Protein AF-A0A416DCF5-F1 (afdb_monomer_lite)

Secondary structure (DSSP, 8-state):
-HHHHHHHTT--SB-HHHHHHHHHHTTTT--BSSGGGGGTSSEEEEEE-TTS-EEEEEE-HHHHHHHHHTSTT-TT--HHHHHHHHHHTT-B---BTTBSEE---B-TTSPBPPPEEEEEHHHHHHT--B--TTGGGG--

Structure (mmCIF, N/CA/C/O backbone):
data_AF-A0A416DCF5-F1
#
_entry.id   AF-A0A416DCF5-F1
#
loop_
_atom_site.group_PDB
_atom_site.id
_atom_site.type_symbol
_atom_site.label_atom_id
_atom_site.label_alt_id
_atom_site.label_comp_id
_atom_site.label_asym_id
_atom_site.label_entity_id
_atom_site.label_seq_id
_atom_site.pdbx_PDB_ins_code
_atom_site.Cartn_x
_atom_site.Cartn_y
_atom_site.Cartn_z
_atom_site.occupancy
_atom_site.B_iso_or_equiv
_atom_site.auth_seq_id
_atom_site.auth_comp_id
_atom_site.auth_asym_id
_atom_site.auth_atom_id
_atom_site.pdbx_PDB_model_num
ATOM 1 N N . MET A 1 1 ? -23.742 22.093 14.072 1.00 50.56 1 MET A N 1
ATOM 2 C CA . MET A 1 1 ? -23.388 21.289 12.878 1.00 50.56 1 MET A CA 1
ATOM 3 C C . MET A 1 1 ? -21.878 21.094 12.720 1.00 50.56 1 MET A C 1
ATOM 5 O O . MET A 1 1 ? -21.491 20.009 12.317 1.00 50.56 1 MET A O 1
ATOM 9 N N . GLU A 1 2 ? -21.019 22.060 13.076 1.00 53.88 2 GLU A N 1
ATOM 10 C CA . GLU A 1 2 ? -19.552 21.900 12.958 1.00 53.88 2 GLU A CA 1
ATOM 11 C C . GLU A 1 2 ? -18.932 20.839 13.887 1.00 53.88 2 GLU A C 1
ATOM 13 O O . GLU A 1 2 ? -17.986 20.168 13.482 1.00 53.88 2 GLU A O 1
ATOM 18 N N . GLU A 1 3 ? -19.454 20.638 15.102 1.00 50.75 3 GLU A N 1
ATOM 19 C CA . GLU A 1 3 ? -18.932 19.608 16.022 1.00 50.75 3 GLU A CA 1
ATOM 20 C C . GLU A 1 3 ? -19.202 18.182 15.535 1.00 50.75 3 GLU A C 1
ATOM 22 O O . GLU A 1 3 ? -18.295 17.358 15.557 1.00 50.75 3 GLU A O 1
ATOM 27 N N . PHE A 1 4 ? -20.395 17.901 15.003 1.00 52.66 4 PHE A N 1
ATOM 28 C CA . PHE A 1 4 ? -20.716 16.587 14.433 1.00 52.66 4 PHE A CA 1
ATOM 29 C C . PHE A 1 4 ? -19.850 16.254 13.211 1.00 52.66 4 PHE A C 1
ATOM 31 O O . PHE A 1 4 ? -19.386 15.125 13.089 1.00 52.66 4 PHE A O 1
ATOM 38 N N . ALA A 1 5 ? -19.567 17.231 12.343 1.00 54.88 5 ALA A N 1
ATOM 39 C CA . ALA A 1 5 ? -18.675 17.037 11.197 1.00 54.88 5 ALA A CA 1
ATOM 40 C C . ALA A 1 5 ? -17.208 16.822 11.621 1.00 54.88 5 ALA A C 1
ATOM 42 O O . ALA A 1 5 ? -16.511 15.997 11.033 1.00 54.88 5 ALA A O 1
ATOM 43 N N . LYS A 1 6 ? -16.743 17.519 12.671 1.00 55.16 6 LYS A N 1
ATOM 44 C CA . LYS A 1 6 ? -15.413 17.292 13.268 1.00 55.16 6 LYS A CA 1
ATOM 45 C C . LYS A 1 6 ? -15.292 15.927 13.940 1.00 55.16 6 LYS A C 1
ATOM 47 O O . LYS A 1 6 ? -14.230 15.325 13.880 1.00 55.16 6 LYS A O 1
ATOM 52 N N . ILE A 1 7 ? -16.360 15.456 14.576 1.00 56.47 7 ILE A N 1
ATOM 53 C CA . ILE A 1 7 ? -16.417 14.132 15.197 1.00 56.47 7 ILE A CA 1
ATOM 54 C C . ILE A 1 7 ? -16.432 13.051 14.101 1.00 56.47 7 ILE A C 1
ATOM 56 O O . ILE A 1 7 ? -15.648 12.110 14.170 1.00 56.47 7 ILE A O 1
ATOM 60 N N . GLN A 1 8 ? -17.204 13.237 13.021 1.00 53.38 8 GLN A N 1
ATOM 61 C CA . GLN A 1 8 ? -17.220 12.324 11.869 1.00 53.38 8 GLN A CA 1
ATOM 62 C C . GLN A 1 8 ? -15.875 12.210 11.134 1.00 53.38 8 GLN A C 1
ATOM 64 O O . GLN A 1 8 ? -15.494 11.107 10.753 1.00 53.38 8 GLN A O 1
ATOM 69 N N . SER A 1 9 ? -15.114 13.301 10.984 1.00 57.25 9 SER A N 1
ATOM 70 C CA . SER A 1 9 ? -13.817 13.271 10.280 1.00 57.25 9 SER A CA 1
ATOM 71 C C . SER A 1 9 ? -12.684 12.564 11.043 1.00 57.25 9 SER A C 1
ATOM 73 O O . SER A 1 9 ? -11.597 12.349 10.491 1.00 57.25 9 SER A O 1
ATOM 75 N N . GLN A 1 10 ? -12.922 12.190 12.304 1.00 62.47 10 GLN A N 1
ATOM 76 C CA . GLN A 1 10 ? -11.987 11.414 13.121 1.00 62.47 10 GLN A CA 1
ATOM 77 C C . GLN A 1 10 ? -12.252 9.908 13.070 1.00 62.47 10 GLN A C 1
ATOM 79 O O . GLN A 1 10 ? -11.362 9.128 13.422 1.00 62.47 10 GLN A O 1
ATOM 84 N N . PHE A 1 11 ? -13.438 9.484 12.628 1.00 73.19 11 PHE A N 1
ATOM 85 C CA . PHE A 1 11 ? -13.752 8.067 12.561 1.00 73.19 11 PHE A CA 1
ATOM 86 C C . PHE A 1 11 ? -13.120 7.417 11.342 1.00 73.19 11 PHE A C 1
ATOM 88 O O . PHE A 1 11 ? -13.205 7.899 10.215 1.00 73.19 11 PHE A O 1
ATOM 95 N N . LYS A 1 12 ? -12.486 6.282 11.603 1.00 82.38 12 LYS A N 1
ATOM 96 C CA . LYS A 1 12 ? -11.872 5.443 10.587 1.00 82.38 12 LYS A CA 1
ATOM 97 C C . LYS A 1 12 ? -12.948 4.530 10.026 1.00 82.38 12 LYS A C 1
ATOM 99 O O . LYS A 1 12 ? -13.610 3.846 10.796 1.00 82.38 12 LYS A O 1
ATOM 104 N N . GLU A 1 13 ? -13.082 4.487 8.709 1.00 83.94 13 GLU A N 1
ATOM 105 C CA . GLU A 1 13 ? -14.027 3.584 8.030 1.00 83.94 13 GLU A CA 1
ATOM 106 C C . GLU A 1 13 ? -13.572 2.118 8.069 1.00 83.94 13 GLU A C 1
ATOM 108 O O . GLU A 1 13 ? -14.359 1.196 7.887 1.00 83.94 13 GLU A O 1
ATOM 113 N N . GLY A 1 14 ? -12.290 1.893 8.329 1.00 90.06 14 GLY A N 1
ATOM 114 C CA . GLY A 1 14 ? -11.678 0.581 8.433 1.00 90.06 14 GLY A CA 1
ATOM 115 C C . GLY A 1 14 ? -10.187 0.718 8.677 1.00 90.06 14 GLY A C 1
ATOM 116 O O . GLY A 1 14 ? -9.663 1.832 8.751 1.00 90.06 14 GLY A O 1
ATOM 117 N N . ASN A 1 15 ? -9.501 -0.411 8.806 1.00 93.62 15 ASN A N 1
ATOM 118 C CA . ASN A 1 15 ? -8.056 -0.437 8.970 1.00 93.62 15 ASN A CA 1
ATOM 119 C C . ASN A 1 15 ? -7.314 -0.064 7.661 1.00 93.62 15 ASN A C 1
ATOM 121 O O . ASN A 1 15 ? -7.907 0.071 6.591 1.00 93.62 15 ASN A O 1
ATOM 125 N N . ILE A 1 16 ? -5.987 0.120 7.726 1.00 94.38 16 ILE A N 1
ATOM 126 C CA . ILE A 1 16 ? -5.187 0.497 6.538 1.00 94.38 16 ILE A CA 1
ATOM 127 C C . ILE A 1 16 ? -5.306 -0.567 5.437 1.00 94.38 16 ILE A C 1
ATOM 129 O O . ILE A 1 16 ? -5.281 -0.219 4.258 1.00 94.38 16 ILE A O 1
ATOM 133 N N . ALA A 1 17 ? -5.439 -1.846 5.801 1.00 95.56 17 ALA A N 1
ATOM 134 C CA . ALA A 1 17 ? -5.572 -2.918 4.826 1.00 95.56 17 ALA A CA 1
ATOM 135 C C . ALA A 1 17 ? -6.881 -2.811 4.029 1.00 95.56 17 ALA A C 1
ATOM 137 O O . ALA A 1 17 ? -6.841 -2.886 2.800 1.00 95.56 17 ALA A O 1
ATOM 138 N N . PHE A 1 18 ? -7.997 -2.528 4.705 1.00 94.94 18 PHE A N 1
ATOM 139 C CA . PHE A 1 18 ? -9.290 -2.251 4.079 1.00 94.94 18 PHE A CA 1
ATOM 140 C C . PHE A 1 18 ? -9.206 -1.064 3.112 1.00 94.94 18 PHE A C 1
ATOM 142 O O . PHE A 1 18 ? -9.506 -1.209 1.929 1.00 94.94 18 PHE A O 1
ATOM 149 N N . LEU A 1 19 ? -8.686 0.076 3.579 1.00 95.00 19 LEU A N 1
ATOM 150 C CA . LEU A 1 19 ? -8.556 1.289 2.762 1.00 95.00 19 LEU A CA 1
ATOM 151 C C . LEU A 1 19 ? -7.708 1.066 1.501 1.00 95.00 19 LEU A C 1
ATOM 153 O O . LEU A 1 19 ? -8.015 1.595 0.435 1.00 95.00 19 LEU A O 1
ATOM 157 N N . LEU A 1 20 ? -6.627 0.288 1.607 1.00 95.38 20 LEU A N 1
ATOM 158 C CA . LEU A 1 20 ? -5.779 -0.024 0.458 1.00 95.38 20 LEU A CA 1
ATOM 159 C C . LEU A 1 20 ? -6.424 -1.018 -0.508 1.00 95.38 20 LEU A C 1
ATOM 161 O O . LEU A 1 20 ? -6.162 -0.911 -1.705 1.00 95.38 20 LEU A O 1
ATOM 165 N N . CYS A 1 21 ? -7.240 -1.961 -0.028 1.00 94.44 21 CYS A N 1
ATOM 166 C CA . CYS A 1 21 ? -8.001 -2.851 -0.908 1.00 94.44 21 CYS A CA 1
ATOM 167 C C . CYS A 1 21 ? -8.954 -2.042 -1.786 1.00 94.44 21 CYS A C 1
ATOM 169 O O . CYS A 1 21 ? -8.867 -2.144 -3.008 1.00 94.44 21 CYS A O 1
ATOM 171 N N . GLU A 1 22 ? -9.753 -1.165 -1.174 1.00 94.06 22 GLU A N 1
ATOM 172 C CA . GLU A 1 22 ? -10.675 -0.281 -1.894 1.00 94.06 22 GLU A CA 1
ATOM 173 C C . GLU A 1 22 ? -9.918 0.583 -2.910 1.00 94.06 22 GLU A C 1
ATOM 175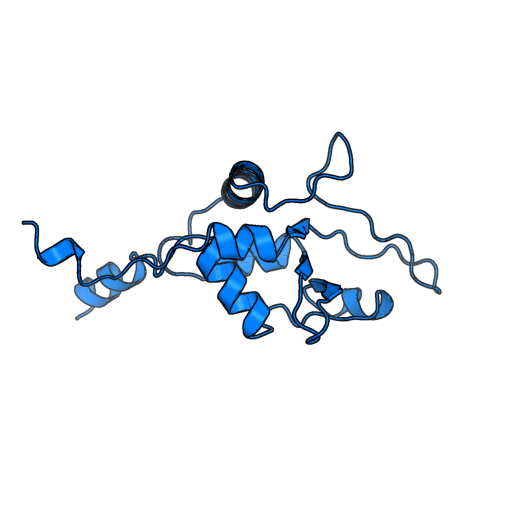 O O . GLU A 1 22 ? -10.257 0.617 -4.090 1.00 94.06 22 GLU A O 1
ATOM 180 N N . ALA A 1 23 ? -8.813 1.209 -2.497 1.00 94.81 23 ALA A N 1
ATOM 181 C CA . ALA A 1 23 ? -8.007 2.047 -3.381 1.00 94.81 23 ALA A CA 1
ATOM 182 C C . ALA A 1 23 ? -7.428 1.295 -4.591 1.00 94.81 23 ALA A C 1
ATOM 184 O O . ALA A 1 23 ? -7.285 1.860 -5.676 1.00 94.81 23 ALA A O 1
ATOM 185 N N . ILE A 1 24 ? -7.047 0.028 -4.416 1.00 93.94 24 ILE A N 1
ATOM 186 C CA . ILE A 1 24 ? -6.521 -0.807 -5.502 1.00 93.94 24 ILE A CA 1
ATOM 187 C C . ILE A 1 24 ? -7.650 -1.244 -6.433 1.00 93.94 24 ILE A C 1
ATOM 189 O O . ILE A 1 24 ? -7.478 -1.188 -7.652 1.00 93.94 24 ILE A O 1
ATOM 193 N N . ASP A 1 25 ? -8.787 -1.658 -5.877 1.00 90.69 25 ASP A N 1
ATOM 194 C CA . ASP A 1 25 ? -9.934 -2.134 -6.648 1.00 90.69 25 ASP A CA 1
ATOM 195 C C . ASP A 1 25 ? -10.605 -0.987 -7.436 1.00 90.69 25 ASP A C 1
ATOM 197 O O . ASP A 1 25 ? -11.080 -1.208 -8.553 1.00 90.69 25 ASP A O 1
ATOM 201 N N . HIS A 1 26 ? -10.531 0.250 -6.931 1.00 92.06 26 HIS A N 1
ATOM 202 C CA . HIS A 1 26 ? -10.973 1.476 -7.610 1.00 92.06 26 HIS A CA 1
ATOM 203 C C . HIS A 1 26 ? -9.902 2.161 -8.485 1.00 92.06 26 HIS A C 1
ATOM 205 O O . HIS A 1 26 ? -10.186 3.174 -9.119 1.00 92.06 26 HIS A O 1
ATOM 211 N N . ASP A 1 27 ? -8.692 1.600 -8.580 1.00 90.44 27 ASP A N 1
ATOM 212 C CA . ASP A 1 27 ? -7.561 2.149 -9.350 1.00 90.44 27 ASP A CA 1
ATOM 213 C C . ASP A 1 27 ? -7.124 3.580 -8.945 1.00 90.44 27 ASP A C 1
ATOM 215 O O . ASP A 1 27 ? -6.590 4.336 -9.758 1.00 90.44 27 ASP A O 1
ATOM 219 N N . GLU A 1 28 ? -7.251 3.944 -7.664 1.00 93.25 28 GLU A N 1
ATOM 220 C CA . GLU A 1 28 ? -6.845 5.254 -7.108 1.00 93.25 28 GLU A CA 1
ATOM 221 C C . GLU A 1 28 ? -5.342 5.550 -7.293 1.00 93.25 28 GLU A C 1
ATOM 223 O O . GLU A 1 28 ? -4.889 6.695 -7.351 1.00 93.25 28 GLU A O 1
ATOM 228 N N . PHE A 1 29 ? -4.522 4.501 -7.413 1.00 93.25 29 PHE A N 1
ATOM 229 C CA . PHE A 1 29 ? -3.081 4.617 -7.667 1.00 93.25 29 PHE A CA 1
ATOM 230 C C . PHE A 1 29 ? -2.715 4.622 -9.157 1.00 93.25 29 PHE A C 1
ATOM 232 O O . PHE A 1 29 ? -1.522 4.614 -9.498 1.00 93.25 29 PHE A O 1
ATOM 239 N N . GLU A 1 30 ? -3.708 4.623 -10.043 1.00 93.75 30 GLU A N 1
ATOM 240 C CA . GLU A 1 30 ? -3.542 4.582 -11.490 1.00 93.75 30 GLU A CA 1
ATOM 241 C C . GLU A 1 30 ? -2.528 3.509 -11.940 1.00 93.75 30 GLU A C 1
ATOM 243 O O . GLU A 1 30 ? -1.508 3.793 -12.587 1.00 93.75 30 GLU A O 1
ATOM 248 N N . LEU A 1 31 ? -2.736 2.265 -11.519 1.00 93.00 31 LEU A N 1
ATOM 249 C CA . LEU A 1 31 ? -1.741 1.205 -11.600 1.00 93.00 31 LEU A CA 1
ATOM 250 C C . LEU A 1 31 ? -1.389 0.873 -13.058 1.00 93.00 31 LEU A C 1
ATOM 252 O O . LEU A 1 31 ? -2.215 0.464 -13.8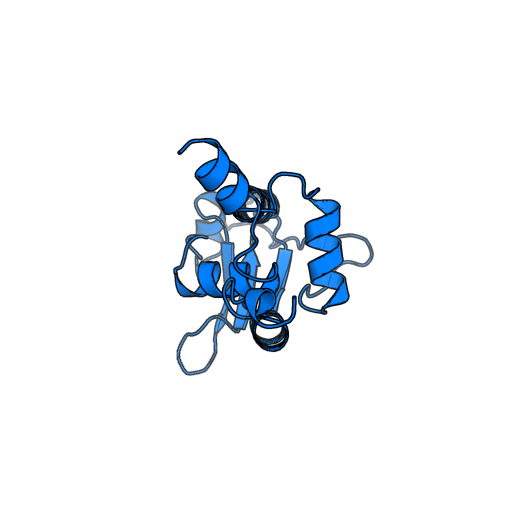76 1.00 93.00 31 LEU A O 1
ATOM 256 N N . CYS A 1 32 ? -0.105 0.982 -13.413 1.00 93.56 32 CYS A N 1
ATOM 257 C CA . CYS A 1 32 ? 0.351 0.607 -14.749 1.00 93.56 32 CYS A CA 1
ATOM 258 C C . CYS A 1 32 ? 0.736 -0.876 -14.845 1.00 93.56 32 CYS A C 1
ATOM 260 O O . CYS A 1 32 ? 1.118 -1.501 -13.869 1.00 93.56 32 CYS A O 1
ATOM 262 N N . ARG A 1 33 ? 0.724 -1.451 -16.054 1.00 91.38 33 ARG A N 1
ATOM 263 C CA . ARG A 1 33 ? 1.280 -2.802 -16.314 1.00 91.38 33 ARG A CA 1
ATOM 264 C C . ARG A 1 33 ? 2.693 -2.773 -16.905 1.00 91.38 33 ARG A C 1
ATOM 266 O O . ARG A 1 33 ? 3.419 -3.759 -16.885 1.00 91.38 33 ARG A O 1
ATOM 273 N N . LYS A 1 34 ? 3.101 -1.627 -17.462 1.00 88.62 34 LYS A N 1
ATOM 274 C CA . LYS A 1 34 ? 4.410 -1.432 -18.105 1.00 88.62 34 LYS A CA 1
ATOM 275 C C . LYS A 1 34 ? 5.304 -0.566 -17.225 1.00 88.62 34 LYS A C 1
ATOM 277 O O . LYS A 1 34 ? 4.927 0.556 -16.890 1.00 88.62 34 LYS A O 1
ATOM 282 N N . LYS A 1 35 ? 6.523 -1.042 -16.945 1.00 85.50 35 LYS A N 1
ATOM 283 C CA . LYS A 1 35 ? 7.536 -0.324 -16.146 1.00 85.50 35 LYS A CA 1
ATOM 284 C C . LYS A 1 35 ? 7.803 1.102 -16.639 1.00 85.50 35 LYS A C 1
ATOM 286 O O . LYS A 1 35 ? 7.874 2.015 -15.827 1.00 85.50 35 LYS A O 1
ATOM 291 N N . SER A 1 36 ? 7.860 1.315 -17.954 1.00 83.88 36 SER A N 1
ATOM 292 C CA . SER A 1 36 ? 8.075 2.637 -18.568 1.00 83.88 36 SER A CA 1
ATOM 293 C C . SER A 1 36 ? 7.031 3.686 -18.163 1.00 83.88 36 SER A C 1
ATOM 295 O O . SER A 1 36 ? 7.315 4.881 -18.173 1.00 83.88 36 SER A O 1
ATOM 297 N N . ASN A 1 37 ? 5.820 3.259 -17.791 1.00 88.44 37 ASN A N 1
ATOM 298 C CA . ASN A 1 37 ? 4.732 4.163 -17.420 1.00 88.44 37 ASN A CA 1
ATOM 299 C C . ASN A 1 37 ? 4.782 4.578 -15.945 1.00 88.44 37 ASN A C 1
ATOM 301 O O . ASN A 1 37 ? 4.103 5.530 -15.569 1.00 88.44 37 ASN A O 1
ATOM 305 N N . LEU A 1 38 ? 5.611 3.928 -15.121 1.00 88.81 38 LEU A N 1
ATOM 306 C CA . LEU A 1 38 ? 5.688 4.199 -13.686 1.00 88.81 38 LEU A CA 1
ATOM 307 C C . LEU A 1 38 ? 6.170 5.624 -13.372 1.00 88.81 38 LEU A C 1
ATOM 309 O O . LEU A 1 38 ? 5.869 6.165 -12.313 1.00 88.81 38 LEU A O 1
ATOM 313 N N . PHE A 1 39 ? 6.871 6.288 -14.293 1.00 87.25 39 PHE A N 1
ATOM 314 C CA . PHE A 1 39 ? 7.221 7.702 -14.124 1.00 87.25 39 PHE A CA 1
ATOM 315 C C . PHE A 1 39 ? 5.990 8.614 -14.022 1.00 87.25 39 PHE A C 1
ATOM 317 O O . PHE A 1 39 ? 6.061 9.626 -13.336 1.00 87.25 39 PHE A O 1
ATOM 324 N N . LYS A 1 40 ? 4.870 8.243 -14.655 1.00 90.12 40 LYS A N 1
ATOM 325 C CA . LYS A 1 40 ? 3.639 9.048 -14.725 1.00 90.12 40 LYS A CA 1
ATOM 326 C C . LYS A 1 40 ? 2.504 8.538 -13.834 1.00 90.12 40 LYS A C 1
ATOM 328 O O . LYS A 1 40 ? 1.464 9.169 -13.793 1.00 90.12 40 LYS A O 1
ATOM 333 N N . ARG A 1 41 ? 2.682 7.387 -13.185 1.00 93.31 41 ARG A N 1
ATOM 334 C CA . ARG A 1 41 ? 1.636 6.656 -12.453 1.00 93.31 41 ARG A CA 1
ATOM 335 C C . ARG A 1 41 ? 2.045 6.417 -11.006 1.00 93.31 41 ARG A C 1
ATOM 337 O O . ARG A 1 41 ? 3.241 6.482 -10.709 1.00 93.31 41 ARG A O 1
ATOM 344 N N . ASN A 1 42 ? 1.105 6.133 -10.110 1.00 94.50 42 ASN A N 1
ATOM 345 C CA . ASN A 1 42 ? 1.406 5.984 -8.681 1.00 94.50 42 ASN A CA 1
ATOM 346 C C . ASN A 1 42 ? 1.717 4.547 -8.254 1.00 94.50 42 ASN A C 1
ATOM 348 O O . ASN A 1 42 ? 2.337 4.344 -7.207 1.00 94.50 42 ASN A O 1
ATOM 352 N N . GLY A 1 43 ? 1.440 3.567 -9.111 1.00 93.56 43 GLY A N 1
ATOM 353 C CA . GLY A 1 43 ? 1.911 2.206 -8.914 1.00 93.56 43 GLY A CA 1
ATOM 354 C C . GLY A 1 43 ? 2.001 1.376 -10.188 1.00 93.56 43 GLY A C 1
ATOM 355 O O . GLY A 1 43 ? 1.794 1.857 -11.304 1.00 93.56 43 GLY A O 1
ATOM 356 N N . ILE A 1 44 ? 2.374 0.114 -10.004 1.00 93.75 44 ILE A N 1
ATOM 357 C CA . ILE A 1 44 ? 2.542 -0.891 -11.048 1.00 93.75 44 ILE A CA 1
ATOM 358 C C . ILE A 1 44 ? 1.955 -2.228 -10.595 1.00 93.75 44 ILE A C 1
ATOM 360 O O . ILE A 1 44 ? 2.224 -2.686 -9.488 1.00 93.75 44 ILE A O 1
ATOM 364 N N . ILE A 1 45 ? 1.208 -2.893 -11.468 1.00 94.00 45 ILE A N 1
ATOM 365 C CA . ILE A 1 45 ? 0.744 -4.264 -11.261 1.00 94.00 45 ILE A CA 1
ATOM 366 C C . ILE A 1 45 ? 1.905 -5.213 -11.566 1.00 94.00 45 ILE A C 1
ATOM 368 O O . ILE A 1 45 ? 2.495 -5.162 -12.649 1.00 94.00 45 ILE A O 1
ATOM 372 N N . ARG A 1 46 ? 2.262 -6.065 -10.600 1.00 89.56 46 ARG A N 1
ATOM 373 C CA . ARG A 1 46 ? 3.343 -7.056 -10.729 1.00 89.56 46 ARG A CA 1
ATOM 374 C C . ARG A 1 46 ? 2.806 -8.424 -11.110 1.00 89.56 46 ARG A C 1
ATOM 376 O O . ARG A 1 46 ? 3.398 -9.088 -11.958 1.00 89.56 46 ARG A O 1
ATOM 383 N N . LYS A 1 47 ? 1.724 -8.840 -10.454 1.00 90.81 47 LYS A N 1
ATOM 384 C CA . LYS A 1 47 ? 1.065 -10.128 -10.666 1.00 90.81 47 LYS A CA 1
ATOM 385 C C . LYS A 1 47 ? -0.440 -9.930 -10.662 1.00 90.81 47 LYS A C 1
ATOM 387 O O . LYS A 1 47 ? -0.967 -9.176 -9.844 1.00 90.81 47 LYS A O 1
ATOM 392 N N . GLU A 1 48 ? -1.100 -10.640 -11.561 1.00 92.69 48 GLU A N 1
ATOM 393 C CA . GLU A 1 48 ? -2.552 -10.714 -11.657 1.00 92.69 48 GLU A CA 1
ATOM 394 C C . GLU A 1 48 ? -2.988 -12.175 -11.497 1.00 92.69 48 GLU A C 1
ATOM 396 O O . GLU A 1 48 ? -2.233 -13.091 -11.839 1.00 92.69 48 GLU A O 1
ATOM 401 N N . ASP A 1 49 ? -4.197 -12.391 -10.984 1.00 90.44 49 ASP A N 1
ATOM 402 C CA . ASP A 1 49 ? -4.840 -13.704 -10.995 1.00 90.44 49 ASP A CA 1
ATOM 403 C C . ASP A 1 49 ? -5.389 -14.049 -12.397 1.00 90.44 49 ASP A C 1
ATOM 405 O O . ASP A 1 49 ? -5.278 -13.285 -13.363 1.00 90.44 49 ASP A O 1
ATOM 409 N N . LYS A 1 50 ? -6.036 -15.214 -12.515 1.00 88.62 50 LYS A N 1
ATOM 410 C CA . LYS A 1 50 ? -6.682 -15.668 -13.761 1.00 88.62 50 LYS A CA 1
ATOM 411 C C . LYS A 1 50 ? -7.809 -14.741 -14.245 1.00 88.62 50 LYS A C 1
ATOM 413 O O . LYS A 1 50 ? -8.162 -14.786 -15.419 1.00 88.62 50 LYS A O 1
ATOM 418 N N . HIS A 1 51 ? -8.353 -13.905 -13.365 1.00 87.94 51 HIS A N 1
ATOM 419 C CA . HIS A 1 51 ? -9.421 -12.944 -13.639 1.00 87.94 51 HIS A CA 1
ATOM 420 C C . HIS A 1 51 ? -8.894 -11.514 -13.828 1.00 87.94 51 HIS A C 1
ATOM 422 O O . HIS A 1 51 ? -9.684 -10.575 -13.873 1.00 87.94 51 HIS A O 1
ATOM 428 N N . ARG A 1 52 ? -7.572 -11.336 -13.984 1.00 86.06 52 ARG A N 1
ATOM 429 C CA . ARG A 1 52 ? -6.897 -10.034 -14.133 1.00 86.06 52 ARG A CA 1
ATOM 430 C C . ARG A 1 52 ? -7.035 -9.120 -12.910 1.00 86.06 52 ARG A C 1
ATOM 432 O O . ARG A 1 52 ? -6.870 -7.908 -13.036 1.00 86.06 52 ARG A O 1
ATOM 439 N N . ARG A 1 53 ? -7.317 -9.682 -11.733 1.00 87.69 53 ARG A N 1
ATOM 440 C CA . ARG A 1 53 ? -7.318 -8.938 -10.471 1.00 87.69 53 ARG A CA 1
ATOM 441 C C . ARG A 1 53 ? -5.889 -8.828 -9.947 1.00 87.69 53 ARG A C 1
ATOM 443 O O . ARG A 1 53 ? -5.164 -9.827 -10.000 1.00 87.69 53 ARG A O 1
ATOM 450 N N . PRO A 1 54 ? -5.464 -7.659 -9.443 1.00 90.38 54 PRO A N 1
ATOM 451 C CA . PRO A 1 54 ? -4.145 -7.516 -8.845 1.00 90.38 54 PRO A CA 1
ATOM 452 C C . PRO A 1 54 ? -3.979 -8.466 -7.652 1.00 90.38 54 PRO A C 1
ATOM 454 O O . PRO A 1 54 ? -4.810 -8.488 -6.750 1.00 90.38 54 PRO A O 1
ATOM 457 N N . VAL A 1 55 ? -2.900 -9.248 -7.663 1.00 92.12 55 VAL A N 1
ATOM 458 C CA . VAL A 1 55 ? -2.475 -10.100 -6.533 1.00 92.12 55 VAL A CA 1
ATOM 459 C C . VAL A 1 55 ? -1.236 -9.510 -5.872 1.00 92.12 55 VAL A C 1
ATOM 461 O O . VAL A 1 55 ? -1.080 -9.557 -4.662 1.00 92.12 55 VAL A O 1
ATOM 464 N N . GLU A 1 56 ? -0.358 -8.899 -6.665 1.00 91.75 56 GLU A N 1
ATOM 465 C CA . GLU A 1 56 ? 0.811 -8.194 -6.153 1.00 91.75 56 GLU A CA 1
ATOM 466 C C . GLU A 1 56 ? 0.959 -6.867 -6.893 1.00 91.75 56 GLU A C 1
ATOM 468 O O . GLU A 1 56 ? 0.964 -6.823 -8.133 1.00 91.75 56 GLU A O 1
ATOM 473 N N . VAL A 1 57 ? 1.128 -5.786 -6.136 1.00 93.50 57 VAL A N 1
ATOM 474 C CA . VAL A 1 57 ? 1.299 -4.431 -6.668 1.00 93.50 57 VAL A CA 1
ATOM 475 C C . VAL A 1 57 ? 2.554 -3.774 -6.108 1.00 93.50 57 VAL A C 1
ATOM 477 O O . VAL A 1 57 ? 3.052 -4.102 -5.034 1.00 93.50 57 VAL A O 1
ATOM 480 N N . GLY A 1 58 ? 3.111 -2.847 -6.876 1.00 93.31 58 GLY A N 1
ATOM 481 C CA . GLY A 1 58 ? 4.172 -1.950 -6.450 1.00 93.31 58 GLY A CA 1
ATOM 482 C C . GLY A 1 58 ? 3.639 -0.530 -6.369 1.00 93.31 58 GLY A C 1
ATOM 483 O O . GLY A 1 58 ? 3.403 0.062 -7.415 1.00 93.31 58 GLY A O 1
ATOM 484 N N . ILE A 1 59 ? 3.494 0.039 -5.175 1.00 94.31 59 ILE A N 1
ATOM 485 C CA . ILE A 1 59 ? 2.985 1.409 -4.995 1.00 94.31 59 ILE A CA 1
ATOM 486 C C . ILE A 1 59 ? 4.127 2.335 -4.580 1.00 94.31 59 ILE A C 1
ATOM 488 O O . ILE A 1 59 ? 4.987 1.969 -3.777 1.00 94.31 59 ILE A O 1
ATOM 492 N N . LYS A 1 60 ? 4.180 3.549 -5.132 1.00 93.81 60 LYS A N 1
ATOM 493 C CA . LYS A 1 60 ? 5.162 4.553 -4.707 1.00 93.81 60 LYS A CA 1
ATOM 494 C C . LYS A 1 60 ? 4.926 4.920 -3.233 1.00 93.81 60 LYS A C 1
ATOM 496 O O . LYS A 1 60 ? 3.796 5.260 -2.886 1.00 93.81 60 LYS A O 1
ATOM 501 N N . PRO A 1 61 ? 5.970 4.948 -2.379 1.00 91.81 61 PRO A N 1
ATOM 502 C CA . PRO A 1 61 ? 5.812 5.263 -0.957 1.00 91.81 61 PRO A CA 1
ATOM 503 C C . PRO A 1 61 ? 5.087 6.587 -0.707 1.00 91.81 61 PRO A C 1
ATOM 505 O O . PRO A 1 61 ? 4.237 6.676 0.169 1.00 91.81 61 PRO A O 1
ATOM 508 N N . THR A 1 62 ? 5.395 7.613 -1.503 1.00 92.88 62 THR A N 1
ATOM 509 C CA . THR A 1 62 ? 4.782 8.940 -1.372 1.00 92.88 62 THR A CA 1
ATOM 510 C C . THR A 1 62 ? 3.285 8.912 -1.653 1.00 92.88 62 THR A C 1
ATOM 512 O O . THR A 1 62 ? 2.528 9.495 -0.886 1.00 92.88 62 THR A O 1
ATOM 515 N N . ALA A 1 63 ? 2.860 8.203 -2.703 1.00 94.50 63 ALA A N 1
ATOM 516 C CA . ALA A 1 63 ? 1.453 8.098 -3.074 1.00 94.50 63 ALA A CA 1
ATOM 517 C C . ALA A 1 63 ? 0.654 7.320 -2.023 1.00 94.50 63 ALA A C 1
ATOM 519 O O . ALA A 1 63 ? -0.423 7.752 -1.633 1.00 94.50 63 ALA A O 1
ATOM 520 N N . LEU A 1 64 ? 1.214 6.222 -1.505 1.00 94.50 64 LEU A N 1
ATOM 521 C CA . LEU A 1 64 ? 0.584 5.437 -0.444 1.00 94.50 64 LEU A CA 1
ATOM 522 C C . LEU A 1 64 ? 0.394 6.257 0.838 1.00 94.50 64 LEU A C 1
ATOM 524 O O . LEU A 1 64 ? -0.686 6.266 1.420 1.00 94.50 64 LEU A O 1
ATOM 528 N N . VAL A 1 65 ? 1.429 6.984 1.266 1.00 94.62 65 VAL A N 1
ATOM 529 C CA . VAL A 1 65 ? 1.357 7.822 2.471 1.00 94.62 65 VAL A CA 1
ATOM 530 C C . VAL A 1 65 ? 0.361 8.966 2.296 1.00 94.62 65 VAL A C 1
ATOM 532 O O . VAL A 1 65 ? -0.388 9.253 3.224 1.00 94.62 65 VAL A O 1
ATOM 535 N N . GLN A 1 66 ? 0.342 9.612 1.126 1.00 95.00 66 GLN A N 1
ATOM 536 C CA . GLN A 1 66 ? -0.629 10.665 0.820 1.00 95.00 66 GLN A CA 1
ATOM 537 C C . GLN A 1 66 ? -2.058 10.127 0.840 1.00 95.00 66 GLN A C 1
ATOM 539 O O . GLN A 1 66 ? -2.903 10.718 1.500 1.00 95.00 66 GLN A O 1
ATOM 544 N N . PHE A 1 67 ? -2.306 8.988 0.189 1.00 95.38 67 PHE A N 1
ATOM 545 C CA . PHE A 1 67 ? -3.623 8.364 0.173 1.00 95.38 67 PHE A CA 1
ATOM 546 C C . PHE A 1 67 ? -4.131 8.090 1.591 1.00 95.38 67 PHE A C 1
ATOM 548 O O . PHE A 1 67 ? -5.218 8.544 1.934 1.00 95.38 67 PHE A O 1
ATOM 555 N N . ILE A 1 68 ? -3.325 7.429 2.433 1.00 94.75 68 ILE A N 1
ATOM 556 C CA . ILE A 1 68 ? -3.726 7.084 3.805 1.00 94.75 68 ILE A CA 1
ATOM 557 C C . ILE A 1 68 ? -3.958 8.330 4.657 1.00 94.75 68 ILE A C 1
ATOM 559 O O . ILE A 1 68 ? -4.945 8.397 5.374 1.00 94.75 68 ILE A O 1
ATOM 563 N N . ARG A 1 69 ? -3.094 9.345 4.569 1.00 94.12 69 ARG A N 1
ATOM 564 C CA . ARG A 1 69 ? -3.265 10.583 5.349 1.00 94.12 69 ARG A CA 1
ATOM 565 C C . ARG A 1 69 ? -4.468 11.415 4.928 1.00 94.12 69 ARG A C 1
ATOM 567 O O . ARG A 1 69 ? -4.921 12.237 5.714 1.00 94.12 69 ARG A O 1
ATOM 574 N N . ASN A 1 70 ? -4.964 11.217 3.712 1.00 93.00 70 ASN A N 1
ATOM 575 C CA . ASN A 1 70 ? -6.186 11.859 3.248 1.00 93.00 70 ASN A CA 1
ATOM 576 C C . ASN A 1 70 ? -7.451 11.137 3.745 1.00 93.00 70 ASN A C 1
ATOM 578 O O . ASN A 1 70 ? -8.541 11.668 3.559 1.00 93.00 70 ASN A O 1
ATOM 582 N N . GLN A 1 71 ? -7.320 9.967 4.385 1.00 89.81 71 GLN A N 1
ATOM 583 C CA . GLN A 1 71 ? -8.441 9.247 4.989 1.00 89.81 71 GLN A CA 1
ATOM 584 C C . GLN A 1 71 ? -8.732 9.756 6.405 1.00 89.81 71 GLN A C 1
ATOM 586 O O . GLN A 1 71 ? -7.827 10.139 7.158 1.00 89.81 71 GLN A O 1
ATOM 591 N N . ASN A 1 72 ? -10.007 9.716 6.784 1.00 87.38 72 ASN A N 1
ATOM 592 C CA . ASN A 1 72 ? -10.468 10.123 8.109 1.00 87.38 72 ASN A CA 1
ATOM 593 C C . ASN A 1 72 ? -9.817 9.275 9.216 1.00 87.38 72 ASN A C 1
ATOM 595 O O . ASN A 1 72 ? -9.710 8.054 9.111 1.00 87.38 72 ASN A O 1
ATOM 599 N N . GLY A 1 73 ? -9.339 9.929 10.277 1.00 85.69 73 GLY A N 1
ATOM 600 C CA . GLY A 1 73 ? -8.656 9.288 11.406 1.00 85.69 73 GLY A CA 1
ATOM 601 C C . GLY A 1 73 ? -7.203 8.845 11.153 1.00 85.69 73 GLY A C 1
ATOM 602 O O . GLY A 1 73 ? -6.586 8.246 12.044 1.00 85.69 73 GLY A O 1
ATOM 603 N N . TYR A 1 74 ? -6.631 9.127 9.976 1.00 90.19 74 TYR A N 1
ATOM 604 C CA . TYR A 1 74 ? -5.266 8.734 9.588 1.00 90.19 74 TYR A CA 1
ATOM 605 C C . TYR A 1 74 ? -4.321 9.908 9.292 1.00 90.19 74 TYR A C 1
ATOM 607 O O . TYR A 1 74 ? -3.147 9.685 8.983 1.00 90.19 74 TYR A O 1
ATOM 615 N N . GLN A 1 75 ? -4.784 11.151 9.431 1.00 90.75 75 GLN A N 1
ATOM 616 C CA . GLN A 1 75 ? -4.053 12.363 9.048 1.00 90.75 75 GLN A CA 1
ATOM 617 C C . GLN A 1 75 ? -2.670 12.469 9.727 1.00 90.75 75 GLN A C 1
ATOM 619 O O . GLN A 1 75 ? -1.677 12.811 9.080 1.00 90.75 75 GLN A O 1
ATOM 624 N N . ASP A 1 76 ? -2.576 12.068 10.999 1.00 90.75 76 ASP A N 1
ATOM 625 C CA . ASP A 1 76 ? -1.345 12.141 11.803 1.00 90.75 76 ASP A CA 1
ATOM 626 C C . ASP A 1 76 ? -0.429 10.912 11.668 1.00 90.75 76 ASP A C 1
ATOM 628 O O . ASP A 1 76 ? 0.616 10.811 12.321 1.00 90.75 76 ASP A O 1
ATOM 632 N N . PHE A 1 77 ? -0.783 9.933 10.830 1.00 91.25 77 PHE A N 1
ATOM 633 C CA . PHE A 1 77 ? 0.037 8.734 10.687 1.00 91.25 77 PHE A CA 1
ATOM 634 C C . PHE A 1 77 ? 1.367 9.065 10.004 1.00 91.25 77 PHE A C 1
ATOM 636 O O . PHE A 1 77 ? 1.439 9.627 8.907 1.00 91.25 77 PHE A O 1
ATOM 643 N N . SER A 1 78 ? 2.474 8.688 10.643 1.00 92.00 78 SER A N 1
ATOM 644 C CA . SER A 1 78 ? 3.794 8.798 10.029 1.00 92.00 78 SER A CA 1
ATOM 645 C C . SER A 1 78 ? 3.955 7.767 8.906 1.00 92.00 78 SER A C 1
ATOM 647 O O . SER A 1 78 ? 3.383 6.679 8.958 1.00 92.00 78 SER A O 1
ATOM 649 N N . SER A 1 79 ? 4.783 8.081 7.903 1.00 90.25 79 SER A N 1
ATOM 650 C CA . SER A 1 79 ? 5.162 7.115 6.855 1.00 90.25 79 SER A CA 1
ATOM 651 C C . SER A 1 79 ? 5.674 5.799 7.454 1.00 90.25 79 SER A C 1
ATOM 653 O O . SER A 1 79 ? 5.323 4.710 6.995 1.00 90.25 79 SER A O 1
ATOM 655 N N . ARG A 1 80 ? 6.436 5.904 8.551 1.00 91.06 80 ARG A N 1
ATOM 656 C CA . ARG A 1 80 ? 6.911 4.760 9.323 1.00 91.06 80 ARG A CA 1
ATOM 657 C C . ARG A 1 80 ? 5.761 3.953 9.915 1.00 91.06 80 ARG A C 1
ATOM 659 O O . ARG A 1 80 ? 5.722 2.762 9.676 1.00 91.06 80 ARG A O 1
ATOM 666 N N . LYS A 1 81 ? 4.804 4.590 10.595 1.00 93.19 81 LYS A N 1
ATOM 667 C CA . LYS A 1 81 ? 3.647 3.906 11.196 1.00 93.19 81 LYS A CA 1
ATOM 668 C C . LYS A 1 81 ? 2.836 3.123 10.161 1.00 93.19 81 LYS A C 1
ATOM 670 O O . LYS A 1 81 ? 2.446 1.994 10.421 1.00 93.19 81 LYS A O 1
ATOM 675 N N . ILE A 1 82 ? 2.628 3.703 8.978 1.00 92.31 82 ILE A N 1
ATOM 676 C CA . ILE A 1 82 ? 1.931 3.031 7.870 1.00 92.31 82 ILE A CA 1
ATOM 677 C C . ILE A 1 82 ? 2.750 1.841 7.361 1.00 92.31 82 ILE A C 1
ATOM 679 O O . ILE A 1 82 ? 2.218 0.757 7.148 1.00 92.31 82 ILE A O 1
ATOM 683 N N . THR A 1 83 ? 4.056 2.032 7.175 1.00 90.62 83 THR A N 1
ATOM 684 C CA . THR A 1 83 ? 4.928 0.969 6.664 1.00 90.62 83 THR A CA 1
ATOM 685 C C . THR A 1 83 ? 5.110 -0.166 7.672 1.00 90.62 83 THR A C 1
ATOM 687 O O . THR A 1 83 ? 5.156 -1.320 7.264 1.00 90.62 83 THR A O 1
ATOM 690 N N . ASP A 1 84 ? 5.211 0.151 8.962 1.00 91.50 84 ASP A N 1
ATOM 691 C CA . ASP A 1 84 ? 5.332 -0.822 10.047 1.00 91.50 84 ASP A CA 1
ATOM 692 C C . ASP A 1 84 ? 4.035 -1.640 10.155 1.00 91.50 84 ASP A C 1
ATOM 694 O O . ASP A 1 84 ? 4.110 -2.860 10.108 1.00 91.50 84 ASP A O 1
ATOM 698 N N . TYR A 1 85 ? 2.853 -1.008 10.076 1.00 93.62 85 TYR A N 1
ATOM 699 C CA . TYR A 1 85 ? 1.578 -1.736 9.977 1.00 93.62 85 TYR A CA 1
ATOM 700 C C . TYR A 1 85 ? 1.562 -2.751 8.820 1.00 93.62 85 TYR A C 1
ATOM 702 O O . TYR A 1 85 ? 1.204 -3.908 9.013 1.00 93.62 85 TYR A O 1
ATOM 710 N N . LEU A 1 86 ? 1.993 -2.345 7.617 1.00 92.00 86 LEU A N 1
ATOM 711 C CA . LEU A 1 86 ? 2.033 -3.236 6.447 1.00 92.00 86 LEU A CA 1
ATOM 712 C C . LEU A 1 86 ? 3.019 -4.400 6.604 1.00 92.00 86 LEU A C 1
ATOM 714 O O . LEU A 1 86 ? 2.828 -5.452 5.993 1.00 92.00 86 LEU A O 1
ATOM 718 N N . LYS A 1 87 ? 4.087 -4.213 7.383 1.00 90.38 87 LYS A N 1
ATOM 719 C CA . LYS A 1 87 ? 5.018 -5.292 7.725 1.00 90.38 87 LYS A CA 1
ATOM 720 C C . LYS A 1 87 ? 4.419 -6.241 8.746 1.00 90.38 87 LYS A C 1
ATOM 722 O O . LYS A 1 87 ? 4.557 -7.445 8.567 1.00 90.38 87 LYS A O 1
ATOM 727 N N . ASP A 1 88 ? 3.773 -5.701 9.774 1.00 91.69 88 ASP A N 1
ATOM 728 C CA . ASP A 1 88 ? 3.228 -6.475 10.888 1.00 91.69 88 ASP A CA 1
ATOM 729 C C . ASP A 1 88 ? 2.151 -7.454 10.404 1.00 91.69 88 ASP A C 1
ATOM 731 O O . ASP A 1 88 ? 2.147 -8.612 10.809 1.00 91.69 88 ASP A O 1
ATOM 735 N N . ILE A 1 89 ? 1.309 -7.035 9.452 1.00 92.50 89 ILE A N 1
ATOM 736 C CA . ILE A 1 89 ? 0.316 -7.918 8.812 1.00 92.50 89 ILE A CA 1
ATOM 737 C C . ILE A 1 89 ? 0.913 -8.834 7.728 1.00 92.50 89 ILE A C 1
ATOM 739 O O . ILE A 1 89 ? 0.199 -9.625 7.123 1.00 92.50 89 ILE A O 1
ATOM 743 N N . GLY A 1 90 ? 2.206 -8.706 7.412 1.00 89.94 90 GLY A N 1
ATOM 744 C CA . GLY A 1 90 ? 2.873 -9.498 6.372 1.00 89.94 90 GLY A CA 1
ATOM 745 C C . GLY A 1 90 ? 2.536 -9.102 4.928 1.00 89.94 90 GLY A C 1
ATOM 746 O O . GLY A 1 90 ? 2.897 -9.822 3.999 1.00 89.94 90 GLY A O 1
ATOM 747 N N . ALA A 1 91 ? 1.873 -7.963 4.702 1.00 90.38 91 ALA A N 1
ATOM 748 C CA . ALA A 1 91 ? 1.503 -7.501 3.360 1.00 90.38 91 ALA A CA 1
ATOM 749 C C . ALA A 1 91 ? 2.693 -6.921 2.582 1.00 90.38 91 ALA A C 1
ATOM 751 O O . ALA A 1 91 ? 2.659 -6.845 1.355 1.00 90.38 91 ALA A O 1
ATOM 752 N N . LEU A 1 92 ? 3.758 -6.501 3.267 1.00 88.44 92 LEU A N 1
ATOM 753 C CA . LEU A 1 92 ? 4.948 -5.960 2.618 1.00 88.44 92 LEU A CA 1
ATOM 754 C C . LEU A 1 92 ? 5.918 -7.081 2.220 1.00 88.44 92 LEU A C 1
ATOM 756 O O . LEU A 1 92 ? 6.591 -7.671 3.063 1.00 88.44 92 LEU A O 1
ATOM 760 N N . THR A 1 93 ? 6.052 -7.341 0.917 1.00 78.00 93 THR A N 1
ATOM 761 C CA . THR A 1 93 ? 6.997 -8.344 0.403 1.00 78.00 93 THR A CA 1
ATOM 762 C C . THR A 1 93 ? 8.428 -7.793 0.465 1.00 78.00 93 THR A C 1
ATOM 764 O O . THR A 1 93 ? 8.902 -7.134 -0.467 1.00 78.00 93 THR A O 1
ATOM 767 N N . LEU A 1 94 ? 9.116 -8.025 1.587 1.00 65.81 94 LEU A N 1
ATOM 768 C CA . LEU A 1 94 ? 10.507 -7.616 1.806 1.00 65.81 94 LEU A CA 1
ATOM 769 C C . LEU A 1 94 ? 11.437 -8.325 0.809 1.00 65.81 94 LEU A C 1
ATOM 771 O O . LEU A 1 94 ? 11.371 -9.542 0.647 1.00 65.81 94 LEU A O 1
ATOM 775 N N . GLN A 1 95 ? 12.297 -7.565 0.123 1.00 58.28 95 GLN A N 1
ATOM 776 C CA . GLN A 1 95 ? 13.207 -8.121 -0.890 1.00 58.28 95 GLN A CA 1
ATOM 777 C C . GLN A 1 95 ? 14.667 -7.668 -0.745 1.00 58.28 95 GLN A C 1
ATOM 779 O O . GLN A 1 95 ? 15.555 -8.381 -1.197 1.00 58.28 95 GLN A O 1
ATOM 784 N N . GLU A 1 96 ? 14.938 -6.520 -0.116 1.00 60.06 96 GLU A N 1
ATOM 785 C CA . GLU A 1 96 ? 16.302 -6.060 0.173 1.00 60.06 96 GLU A CA 1
ATOM 786 C C . GLU A 1 96 ? 16.497 -6.020 1.694 1.00 60.06 96 GLU A C 1
ATOM 788 O O . GLU A 1 96 ? 15.692 -5.399 2.387 1.00 60.06 96 GLU A O 1
ATOM 793 N N . GLU A 1 97 ? 17.575 -6.628 2.211 1.00 53.78 97 GLU A N 1
ATOM 794 C CA . GLU A 1 97 ? 17.891 -6.775 3.652 1.00 53.78 97 GLU A CA 1
ATOM 795 C C . GLU A 1 97 ? 17.821 -5.469 4.474 1.00 53.78 97 GLU A C 1
ATOM 797 O O . GLU A 1 97 ? 17.808 -5.506 5.701 1.00 53.78 97 GLU A O 1
ATOM 802 N N . LYS A 1 98 ? 17.793 -4.298 3.821 1.00 58.78 98 LYS A N 1
ATOM 803 C CA . LYS A 1 98 ? 17.838 -2.976 4.466 1.00 58.78 98 LYS A CA 1
ATOM 804 C C . LYS A 1 98 ? 16.834 -1.954 3.915 1.00 58.78 98 LYS A C 1
ATOM 806 O O . LYS A 1 98 ? 16.913 -0.784 4.287 1.00 58.78 98 LYS A O 1
ATOM 811 N N . SER A 1 99 ? 15.903 -2.333 3.030 1.00 61.03 99 SER A N 1
ATOM 812 C CA . SER A 1 99 ? 14.916 -1.384 2.485 1.00 61.03 99 SER A CA 1
ATOM 813 C C . SER A 1 99 ? 13.523 -1.979 2.325 1.00 61.03 99 SER A C 1
ATOM 815 O O . SER A 1 99 ? 13.336 -3.042 1.743 1.00 61.03 99 SER A O 1
ATOM 817 N N . ASN A 1 100 ? 12.520 -1.209 2.750 1.00 66.88 100 ASN A N 1
ATOM 818 C CA . ASN A 1 100 ? 11.104 -1.536 2.551 1.00 66.88 100 ASN A CA 1
ATOM 819 C C . ASN A 1 100 ? 10.663 -1.313 1.092 1.00 66.88 100 ASN A C 1
ATOM 821 O O . ASN A 1 100 ? 9.572 -1.707 0.697 1.00 66.88 100 ASN A O 1
ATOM 825 N N . THR A 1 101 ? 11.496 -0.638 0.295 1.00 73.62 101 THR A N 1
ATOM 826 C CA . THR A 1 101 ? 11.210 -0.288 -1.100 1.00 73.62 101 THR A CA 1
ATOM 827 C C . THR A 1 101 ? 12.102 -1.083 -2.035 1.00 73.62 101 THR A C 1
ATOM 829 O O . THR A 1 101 ? 13.271 -1.286 -1.733 1.00 73.62 101 THR A O 1
ATOM 832 N N . CYS A 1 102 ? 11.586 -1.469 -3.196 1.00 72.06 102 CYS A N 1
ATOM 833 C CA . CYS A 1 102 ? 12.316 -2.246 -4.190 1.00 72.06 102 CYS A CA 1
ATOM 834 C C . CYS A 1 102 ? 12.756 -1.375 -5.370 1.00 72.06 102 CYS A C 1
ATOM 836 O O . CYS A 1 102 ? 11.974 -0.569 -5.890 1.00 72.06 102 CYS A O 1
ATOM 838 N N . HIS A 1 103 ? 13.986 -1.589 -5.839 1.00 77.62 103 HIS A N 1
ATOM 839 C CA . HIS A 1 103 ? 14.452 -1.047 -7.110 1.00 77.62 103 HIS A CA 1
ATOM 840 C C . HIS A 1 103 ? 13.882 -1.866 -8.278 1.00 77.62 103 HIS A C 1
ATOM 842 O O . HIS A 1 103 ? 13.948 -3.094 -8.287 1.00 77.62 103 HIS A O 1
ATOM 848 N N . LEU A 1 104 ? 13.300 -1.198 -9.277 1.00 78.88 104 LEU A N 1
ATOM 849 C CA . LEU A 1 104 ? 12.677 -1.873 -10.427 1.00 78.88 104 LEU A CA 1
ATOM 850 C C . LEU A 1 104 ? 13.603 -2.029 -11.642 1.00 78.88 104 LEU A C 1
ATOM 852 O O . LEU A 1 104 ? 13.198 -2.653 -12.635 1.00 78.88 104 LEU A O 1
ATOM 856 N N . GLY A 1 105 ? 14.821 -1.492 -11.543 1.00 81.94 105 GLY A N 1
ATOM 857 C CA . GLY A 1 105 ? 15.821 -1.420 -12.604 1.00 81.94 105 GLY A CA 1
ATOM 858 C C . GLY A 1 105 ? 15.771 -0.093 -13.360 1.00 81.94 105 GLY A C 1
ATOM 859 O O . GLY A 1 105 ? 15.223 0.903 -12.884 1.00 81.94 105 GLY A O 1
ATOM 860 N N . THR A 1 106 ? 16.325 -0.095 -14.567 1.00 82.06 106 THR A N 1
ATOM 861 C CA . THR A 1 106 ? 16.324 1.045 -15.485 1.00 82.06 106 THR A CA 1
ATOM 862 C C . THR A 1 106 ? 15.352 0.818 -16.643 1.00 82.06 106 THR A C 1
ATOM 864 O O . THR A 1 106 ? 15.060 -0.314 -17.032 1.00 82.06 106 THR A O 1
ATOM 867 N N . ASP A 1 107 ? 14.808 1.902 -17.190 1.00 79.94 107 ASP A N 1
ATOM 868 C CA . ASP A 1 107 ? 14.070 1.860 -18.454 1.00 79.94 107 ASP A CA 1
ATOM 869 C C . ASP A 1 107 ? 15.042 1.737 -19.643 1.00 79.94 107 ASP A C 1
ATOM 871 O O . ASP A 1 107 ? 16.242 1.978 -19.512 1.00 79.94 107 ASP A O 1
ATOM 875 N N . LYS A 1 108 ? 14.522 1.452 -20.841 1.00 76.88 108 LYS A N 1
ATOM 876 C CA . LYS A 1 108 ? 15.284 1.332 -22.098 1.00 76.88 108 LYS A CA 1
ATOM 877 C C . LYS A 1 108 ? 16.147 2.560 -22.427 1.00 76.88 108 LYS A C 1
ATOM 879 O O . LYS A 1 108 ? 17.070 2.462 -23.223 1.00 76.88 108 LYS A O 1
ATOM 884 N N . LYS A 1 109 ? 15.844 3.716 -21.824 1.00 79.25 109 LYS A N 1
ATOM 885 C CA . LYS A 1 109 ? 16.595 4.978 -21.947 1.00 79.25 109 LYS A CA 1
ATOM 886 C C . LYS A 1 109 ? 17.672 5.166 -20.863 1.00 79.25 109 LYS A C 1
ATOM 888 O O . LYS A 1 109 ? 18.151 6.280 -20.688 1.00 79.25 109 LYS A O 1
ATOM 893 N N . GLY A 1 110 ? 17.974 4.137 -20.070 1.00 79.81 110 GLY A N 1
ATOM 894 C CA . GLY A 1 110 ? 18.944 4.190 -18.969 1.00 79.81 110 GLY A CA 1
ATOM 895 C C . GLY A 1 110 ? 18.461 4.925 -17.712 1.00 79.81 110 GLY A C 1
ATOM 896 O O . GLY A 1 110 ? 19.215 5.069 -16.757 1.00 79.81 110 GLY A O 1
ATOM 897 N N . ARG A 1 111 ? 17.203 5.388 -17.672 1.00 84.12 111 ARG A N 1
ATOM 898 C CA . ARG A 1 111 ? 16.648 6.103 -16.511 1.00 84.12 111 ARG A CA 1
ATOM 899 C C . ARG A 1 111 ? 16.295 5.126 -15.400 1.00 84.12 111 ARG A C 1
ATOM 901 O O . ARG A 1 111 ? 15.565 4.170 -15.650 1.00 84.12 111 ARG A O 1
ATOM 908 N N . ILE A 1 112 ? 16.747 5.409 -14.184 1.00 84.44 112 ILE A N 1
ATOM 909 C CA . ILE A 1 112 ? 16.372 4.656 -12.984 1.00 84.44 112 ILE A CA 1
ATOM 910 C C . ILE A 1 112 ? 14.861 4.767 -12.757 1.00 84.44 112 ILE A C 1
ATOM 912 O O . ILE A 1 112 ? 14.311 5.869 -12.718 1.00 84.44 112 ILE A O 1
ATOM 916 N N . LEU A 1 113 ? 14.188 3.626 -12.613 1.00 85.12 113 LEU A N 1
ATOM 917 C CA . LEU A 1 113 ? 12.759 3.585 -12.322 1.00 85.12 113 LEU A CA 1
ATOM 918 C C . LEU A 1 113 ? 12.476 4.008 -10.870 1.00 85.12 113 LEU A C 1
ATOM 920 O O . LEU A 1 113 ? 13.282 3.718 -9.980 1.00 85.12 113 LEU A O 1
ATOM 924 N N . PRO A 1 114 ? 11.315 4.637 -10.602 1.00 86.19 114 PRO A N 1
ATOM 925 C CA . PRO A 1 114 ? 10.902 4.962 -9.241 1.00 86.19 114 PRO A CA 1
ATOM 926 C C . PRO A 1 114 ? 10.877 3.725 -8.335 1.00 86.19 114 PRO A C 1
ATOM 928 O O . PRO A 1 114 ? 10.449 2.646 -8.753 1.00 86.19 114 PRO A O 1
ATOM 931 N N . ARG A 1 115 ? 11.310 3.894 -7.081 1.00 88.75 115 ARG A N 1
ATOM 932 C CA . ARG A 1 115 ? 11.217 2.848 -6.054 1.00 88.75 115 ARG A CA 1
ATOM 933 C C . ARG A 1 115 ? 9.763 2.674 -5.616 1.00 88.75 115 ARG A C 1
ATOM 935 O O . ARG A 1 115 ? 9.022 3.652 -5.512 1.00 88.75 115 ARG A O 1
ATOM 942 N N . VAL A 1 116 ? 9.376 1.434 -5.332 1.00 90.44 116 VAL A N 1
ATOM 943 C CA . VAL A 1 116 ? 8.006 1.076 -4.924 1.00 90.44 116 VAL A CA 1
ATOM 944 C C . VAL A 1 116 ? 8.010 0.162 -3.702 1.00 90.44 116 VAL A C 1
ATOM 946 O O . VAL A 1 116 ? 8.927 -0.642 -3.541 1.00 90.44 116 VAL A O 1
ATOM 949 N N . LEU A 1 117 ? 6.987 0.267 -2.856 1.00 90.50 117 LEU A N 1
ATOM 950 C CA . LEU A 1 117 ? 6.643 -0.732 -1.844 1.00 90.50 117 LEU A CA 1
ATOM 951 C C . LEU A 1 117 ? 5.953 -1.896 -2.553 1.00 90.50 117 LEU A C 1
ATOM 953 O O . LEU A 1 117 ? 5.003 -1.666 -3.302 1.00 90.50 117 LEU A O 1
ATOM 957 N N . ARG A 1 118 ? 6.443 -3.123 -2.360 1.00 91.50 118 ARG A N 1
ATOM 958 C CA . ARG A 1 118 ? 5.773 -4.326 -2.870 1.00 91.50 118 ARG A CA 1
ATOM 959 C C . ARG A 1 118 ? 4.738 -4.766 -1.858 1.00 91.50 118 ARG A C 1
ATOM 961 O O . ARG A 1 118 ? 5.083 -4.992 -0.702 1.00 91.50 118 ARG A O 1
ATOM 968 N N . ILE A 1 119 ? 3.505 -4.850 -2.317 1.00 92.44 119 ILE A N 1
ATOM 969 C CA . ILE A 1 119 ? 2.351 -5.126 -1.487 1.00 92.44 119 ILE A CA 1
ATOM 970 C C . ILE A 1 119 ? 1.663 -6.363 -2.046 1.00 92.44 119 ILE A C 1
ATOM 972 O O . ILE A 1 119 ? 1.312 -6.406 -3.232 1.00 92.44 119 ILE A O 1
ATOM 976 N N . ASP A 1 120 ? 1.511 -7.357 -1.183 1.00 93.12 120 ASP A N 1
ATOM 977 C CA . ASP A 1 120 ? 0.679 -8.524 -1.413 1.00 93.12 120 ASP A CA 1
ATOM 978 C C . ASP A 1 120 ? -0.780 -8.141 -1.157 1.00 93.12 120 ASP A C 1
ATOM 980 O O . ASP A 1 120 ? -1.183 -7.844 -0.030 1.00 93.12 120 ASP A O 1
ATOM 984 N N . VAL A 1 121 ? -1.559 -8.093 -2.234 1.00 93.38 121 VAL A N 1
ATOM 985 C CA . VAL A 1 121 ? -2.969 -7.698 -2.189 1.00 93.38 121 VAL A CA 1
ATOM 986 C C . VAL A 1 121 ? -3.806 -8.791 -1.537 1.00 93.38 121 VAL A C 1
ATOM 988 O O . VAL A 1 121 ? -4.820 -8.483 -0.919 1.00 93.38 121 VAL A O 1
ATOM 991 N N . GLN A 1 122 ? -3.390 -10.056 -1.630 1.00 91.50 122 GLN A N 1
ATOM 992 C CA . GLN A 1 122 ? -4.115 -11.138 -0.978 1.00 91.50 122 GLN A CA 1
ATOM 993 C C . GLN A 1 122 ? -4.006 -11.001 0.539 1.00 91.50 122 GLN A C 1
ATOM 995 O O . GLN A 1 122 ? -5.027 -10.958 1.216 1.00 91.50 122 GLN A O 1
ATOM 1000 N N . THR A 1 123 ? -2.793 -10.796 1.054 1.00 93.19 123 THR A N 1
ATOM 1001 C CA . THR A 1 123 ? -2.584 -10.564 2.488 1.00 93.19 123 THR A CA 1
ATOM 1002 C C . THR A 1 123 ? -3.304 -9.308 2.980 1.00 93.19 123 THR A C 1
ATOM 1004 O O . THR A 1 123 ? -3.822 -9.304 4.095 1.00 93.19 123 THR A O 1
ATOM 1007 N N . LEU A 1 124 ? -3.379 -8.244 2.166 1.00 93.69 124 LEU A N 1
ATOM 1008 C CA . LEU A 1 124 ? -4.205 -7.081 2.507 1.00 93.69 124 LEU A CA 1
ATOM 1009 C C . LEU A 1 124 ? -5.676 -7.465 2.675 1.00 93.69 124 LEU A C 1
ATOM 1011 O O . LEU A 1 124 ? -6.276 -7.092 3.675 1.00 93.69 124 LEU A O 1
ATOM 1015 N N . ARG A 1 125 ? -6.244 -8.215 1.726 1.00 92.81 125 ARG A N 1
ATOM 1016 C CA . ARG A 1 125 ? -7.650 -8.639 1.778 1.00 92.81 125 ARG A CA 1
ATOM 1017 C C . ARG A 1 125 ? -7.933 -9.531 2.980 1.00 92.81 125 ARG A C 1
ATOM 1019 O O . ARG A 1 125 ? -8.953 -9.346 3.629 1.00 92.81 125 ARG A O 1
ATOM 1026 N N . ASP A 1 126 ? -7.013 -10.431 3.310 1.00 94.38 126 ASP A N 1
ATOM 1027 C CA . ASP A 1 126 ? -7.159 -11.345 4.448 1.00 94.38 126 ASP A CA 1
ATOM 1028 C C . ASP A 1 126 ? -7.131 -10.608 5.805 1.00 94.38 126 ASP A C 1
ATOM 1030 O O . ASP A 1 126 ? -7.674 -11.107 6.786 1.00 94.38 126 ASP A O 1
ATOM 1034 N N . ASN A 1 127 ? -6.524 -9.415 5.863 1.00 94.50 127 ASN A N 1
ATOM 1035 C CA . ASN A 1 127 ? -6.439 -8.570 7.062 1.00 94.50 127 ASN A CA 1
ATOM 1036 C C . ASN A 1 127 ? -7.356 -7.336 6.995 1.00 94.50 127 ASN A C 1
ATOM 1038 O O . ASN A 1 127 ? -7.277 -6.468 7.866 1.00 94.50 127 ASN A O 1
ATOM 1042 N N . ALA A 1 128 ? -8.171 -7.194 5.950 1.00 93.81 128 ALA A N 1
ATOM 1043 C CA . ALA A 1 128 ? -9.018 -6.027 5.760 1.00 93.81 128 ALA A CA 1
ATOM 1044 C C . ALA A 1 128 ? -10.193 -6.058 6.742 1.00 93.81 128 ALA A C 1
ATOM 1046 O O . ALA A 1 128 ? -11.023 -6.962 6.710 1.00 93.81 128 ALA A O 1
ATOM 1047 N N . GLU A 1 129 ? -10.287 -5.031 7.583 1.00 92.50 129 GLU A N 1
ATOM 1048 C CA . GLU A 1 129 ? -11.386 -4.870 8.533 1.00 92.50 129 GLU A CA 1
ATOM 1049 C C . GLU A 1 129 ? -12.063 -3.529 8.295 1.00 92.50 129 GLU A C 1
ATOM 1051 O O . GLU A 1 129 ? -11.423 -2.476 8.381 1.00 92.50 129 GLU A O 1
ATOM 1056 N N . LYS A 1 130 ? -13.364 -3.576 8.013 1.00 90.56 130 LYS A N 1
ATOM 1057 C CA . LYS A 1 130 ? -14.225 -2.399 7.996 1.00 90.56 130 LYS A CA 1
ATOM 1058 C C . LYS A 1 130 ? -14.723 -2.140 9.415 1.00 90.56 130 LYS A C 1
ATOM 1060 O O . LYS A 1 130 ? -15.103 -3.075 10.114 1.00 90.56 130 LYS A O 1
ATOM 1065 N N . TYR A 1 131 ? -14.721 -0.885 9.839 1.00 85.31 131 TYR A N 1
ATOM 1066 C CA . TYR A 1 131 ? -15.269 -0.493 11.130 1.00 85.31 131 TYR A CA 1
ATOM 1067 C C . TYR A 1 131 ? -16.692 0.021 10.911 1.00 85.31 131 TYR A C 1
ATOM 1069 O O . TYR A 1 131 ? -16.887 1.091 10.333 1.00 85.31 131 TYR A O 1
ATOM 1077 N N . ASP A 1 132 ? -17.695 -0.743 11.345 1.00 70.50 132 ASP A N 1
ATOM 1078 C CA . ASP A 1 132 ? -19.080 -0.279 11.295 1.00 70.50 132 ASP A CA 1
ATOM 1079 C C . ASP A 1 132 ? -19.347 0.710 12.436 1.00 70.50 132 ASP A C 1
ATOM 1081 O O . ASP A 1 132 ? -19.373 0.3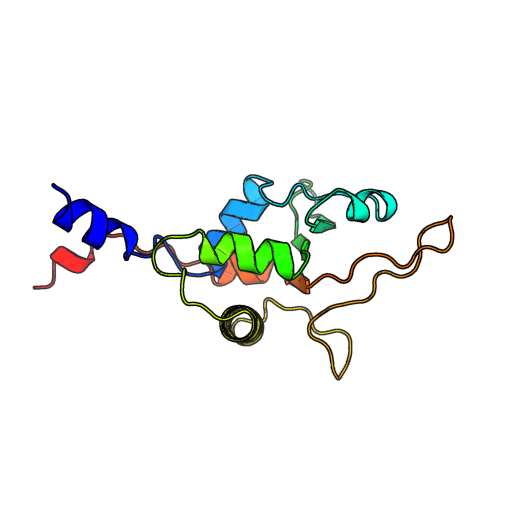72 13.620 1.00 70.50 132 ASP A O 1
ATOM 1085 N N . LEU A 1 133 ? -19.573 1.966 12.049 1.00 61.16 133 LEU A N 1
ATOM 1086 C CA . LEU A 1 133 ? -19.824 3.112 12.930 1.00 61.16 133 LEU A CA 1
ATOM 1087 C C . LEU A 1 133 ? -21.078 2.967 13.812 1.00 61.16 133 LEU A C 1
ATOM 1089 O O . LEU A 1 133 ? -21.241 3.728 14.763 1.00 61.16 133 LEU A O 1
ATOM 1093 N N . PHE A 1 134 ? -21.956 2.007 13.507 1.00 54.53 134 PHE A N 1
ATOM 1094 C CA . PHE A 1 134 ? -23.246 1.821 14.177 1.00 54.53 134 PHE A CA 1
ATOM 1095 C C . PHE A 1 134 ? -23.284 0.662 15.183 1.00 54.53 134 PHE A C 1
ATOM 1097 O O . PHE A 1 134 ? -24.202 0.622 15.997 1.00 54.53 134 PHE A O 1
ATOM 1104 N N . GLU A 1 135 ? -22.308 -0.252 15.197 1.00 50.56 135 GLU A N 1
ATOM 1105 C CA . GLU A 1 135 ? -22.316 -1.368 16.162 1.00 50.56 135 GLU A CA 1
ATOM 1106 C C . GLU A 1 135 ? -21.765 -0.978 17.545 1.00 50.56 135 GLU A C 1
ATOM 1108 O O . GLU A 1 135 ? -22.076 -1.625 18.543 1.00 50.56 135 GLU A O 1
ATOM 1113 N N . GLN A 1 136 ? -21.012 0.123 17.645 1.00 46.53 136 GLN A N 1
ATOM 1114 C CA . GLN A 1 136 ? -20.456 0.593 18.923 1.00 46.53 136 GLN A CA 1
ATOM 1115 C C . GLN A 1 136 ? -21.465 1.333 19.819 1.00 46.53 136 GLN A C 1
ATOM 1117 O O . GLN A 1 136 ? -21.183 1.526 20.995 1.00 46.53 136 GLN A O 1
ATOM 1122 N N . GLN A 1 137 ? -22.648 1.705 19.313 1.00 46.09 137 GLN A N 1
ATOM 1123 C CA . GLN A 1 137 ? -23.705 2.341 20.121 1.00 46.09 137 GLN A CA 1
ATOM 1124 C C . GLN A 1 137 ? -24.618 1.340 20.851 1.00 46.09 137 GLN A C 1
ATOM 1126 O O . GLN A 1 137 ? -25.464 1.758 21.633 1.00 46.09 137 GLN A O 1
ATOM 1131 N N . ALA A 1 138 ? -24.482 0.032 20.606 1.00 45.81 138 ALA A N 1
ATOM 1132 C CA . ALA A 1 138 ? -25.345 -0.990 21.210 1.00 45.81 138 ALA A CA 1
ATOM 1133 C C . ALA A 1 138 ? -24.796 -1.586 22.526 1.00 45.81 138 ALA A C 1
ATOM 1135 O O . ALA A 1 138 ? -25.415 -2.493 23.081 1.00 45.81 138 ALA A O 1
ATOM 1136 N N . TYR A 1 139 ? -23.648 -1.099 23.013 1.00 47.28 139 TYR A N 1
ATOM 1137 C CA . TYR A 1 139 ? -22.964 -1.620 24.205 1.00 47.28 139 TYR A CA 1
ATOM 1138 C C . TYR A 1 139 ? -22.648 -0.562 25.282 1.00 47.28 139 TYR A C 1
ATOM 1140 O O . TYR A 1 139 ? -21.868 -0.858 26.189 1.00 47.28 139 TYR A O 1
ATOM 1148 N N . GLU A 1 140 ? -23.264 0.626 25.228 1.00 42.50 140 GLU A N 1
ATOM 1149 C CA . GLU A 1 140 ? -23.256 1.600 26.340 1.00 42.50 140 GLU A CA 1
ATOM 1150 C C . GLU A 1 140 ? -2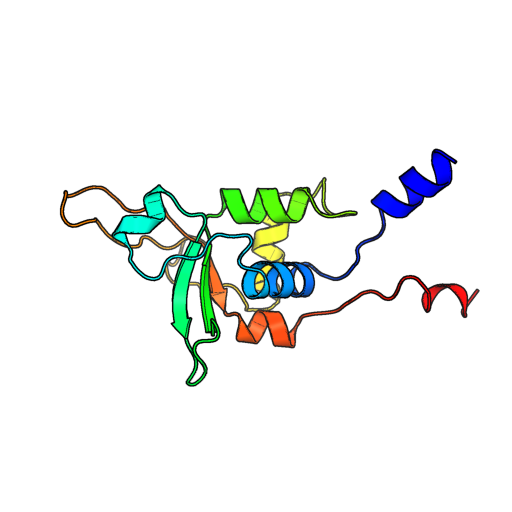4.617 1.700 27.038 1.00 42.50 140 GLU A C 1
ATOM 1152 O O . GLU A 1 140 ? -25.648 1.811 26.335 1.00 42.50 140 GLU A O 1
#

Foldseek 3Di:
DVVVVVVVLQDAQWDLLQLVLVCQVVCVQVEDQDLVCQVPTQKYQDDADPVRRRQKIWGFLVSSLVSQLVGRNRVPPDSCNSLVVQVVLPQFPDDDPPDQWDFPAADPVRHTGGTTTMGGNVSSVVPITGDDPPPVVVPD

Radius of gyration: 16.79 Å; chains: 1; bounding box: 44×38×48 Å

pLDDT: mean 83.48, std 14.55, range [42.5, 95.56]

Sequence (140 aa):
MEEFAKIQSQFKEGNIAFLLCEAIDHDEFELCRKKSNLFKRNGIIRKEDKHRRPVEVGIKPTALVQFIRNQNGYQDFSSRKITDYLKDIGALTLQEEKSNTCHLGTDKKGRILPRVLRIDVQTLRDNAEKYDLFEQQAYE

=== Feature glossary ===
A reading guide for the features in this record.

Start from the sequence.

  · Sequence gives the chain of amino acids in standard one-letter code (A=alanine, C=cysteine, …, Y=tyrosine), read N→C. It is the only feature that is directly encoded by the gene; all structural features are derived from the folded form of this sequence.

Fold it, and you get atomic coordinates and the backbone conformation that goes with them.

  · Structure coordinates are given as an mmCIF _atom_site loop: one row per atom with element, residue name, chain id, sequence number, and x/y/z position in Å. Only the four main-chain atoms per residue are included here; side chains are omitted to keep the record compact.

  · Backbone dihedral angles. Every residue except chain termini has a φ (preceding-C → N → Cα → C) and a ψ (N → Cα → C → next-N). They are reported in degrees following the IUPAC sign convention. Secondary structure is essentially a statement about which (φ, ψ) basin each residue occupies.

  · Eight-state secondary structure (DSSP): H is the canonical α-helix, G the tighter 3₁₀-helix, I the wider π-helix; E/B are β-structure, T and S are turns and bends, and '-' is everything else. DSSP derives these from the pattern of main-chain N–H···O=C hydrogen bonds, not from the sequence.

  · SS3 is a coarse helix/strand/coil call (letters a/b/c) made by the P-SEA algorithm from inter-Cα distances and dihedrals. It is less detailed than DSSP but needs only Cα positions.

Summarize the fold with a handful of shape descriptors and a per-residue structural alphabet.

  · Radius of gyration (Rg) is the root-mean-square distance of Cα atoms from their centroid — a single number for overall size and compactness. A globular domain of N residues has Rg ≈ 2.2·N^0.38 Å; an extended or disordered chain has a much larger Rg. The Cα contact count is the number of residue pairs whose Cα atoms are within 8 Å and are more than four positions apart in sequenc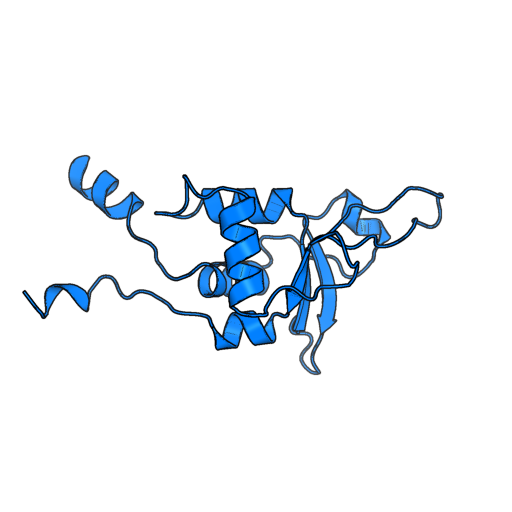e — a standard proxy for tertiary packing density. The bounding box is the smallest axis-aligned box enclosing all Cα atoms.

  · 3Di is Foldseek's structural alphabet. Each residue is assigned one of twenty discrete states based on how its Cα sits relative to its spatial (not sequential) neighbors. Aligning 3Di strings finds structural homologs roughly as well as full 3D superposition, but orders of magnitude faster.

  · Solvent-accessible surface area (SASA) is the area in Å² traced out by the centre of a 1.4 Å probe sphere (a water molecule) rolled over the protein's van der Waals surface (Shrake–Rupley / Lee–Richards construction). Buried residues have near-zero SASA; fully exposed residues can exceed 200 Å². The total SASA scales roughly with the number of surface residues.

Ask how reliable the model is.

  · For AlphaFold models, the B-factor field carries pLDDT — the model's own estimate of local accuracy on a 0–100 scale. Regions with pLDDT<50 should be treated as essentially unmodeled; they often correspond to intrinsically disordered segments.

  · For experimental (PDB) structures, the B-factor (temperature factor) quantifies the positional spread of each atom in the crystal — a combination of thermal vibration and static disorder — in units of Å². High B-factors mark flexible loops or poorly resolved regions; low B-factors mark the rigid, well-ordered core.

  · Predicted Aligned Error (PAE) is an AlphaFold confidence matrix: entry (i, j) is the expected error in the position of residue j, in ångströms, when the prediction is superimposed on the true structure at residue i. Low PAE within a block of residues means that block is internally rigid and well-predicted; high PAE between two blocks means their relative placement is uncertain even if each block individually is confident.

Place it in context: what it resembles, what it is annotated as, and how it looks.

  · Structural nearest neighbors (via Foldseek easy-search vs the PDB). Reported per hit: target PDB id, E-value, and alignment TM-score. A TM-score above ~0.5 is the conventional threshold for 'same fold'.

  · Functional annotations link the protein to curated databases. InterPro entries identify conserved domains and families by matching the sequence against member-database signatures (Pfam, PROSITE, CDD, …). Gene Ontology (GO) terms describe molecular function, biological process, and cellular component in a controlled vocabulary. CATH places the structure in a hierarchical fold classification (Class/Architecture/Topology/Homologous-superfamily). The organism is the source species.

  · The contact map is a binary N×N matrix image: pixel (i, j) is dark where Cα_i and Cα_j are within 8 Å and |i−j|>4. Because the |i−j|>4 filter removes local helical contacts, off-diagonal stripes parallel to the main diagonal indicate parallel β-sheets; stripes perpendicular to it indicate antiparallel β-sheets. The Ramachandran plot scatters every residue's (φ, ψ) pair against the sterically allowed regions. The PAE heatmap renders the predicted-aligned-error matrix.

  · Six rendered views show the 3D structure from the faces of a cube — i.e. along ±x, ±y, ±z. Rendering representation is drawn randomly per protein from cartoon (secondary-structure ribbons), sticks (backbone bonds), or molecular surface; coloring is either N→C rainbow (blue at the N-terminus through red at t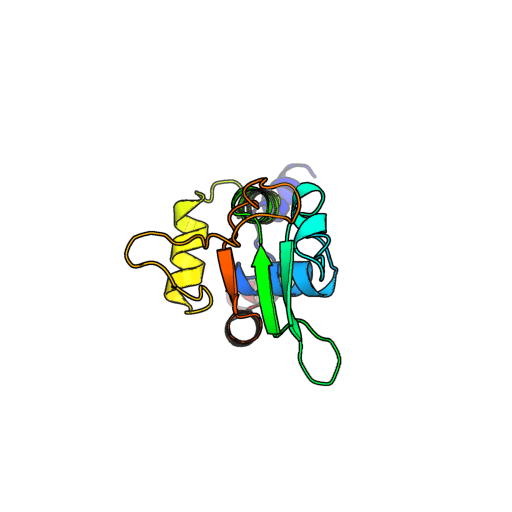he C-terminus) or one color per chain.